Protein AF-A0A842XF21-F1 (afdb_monomer_lite)

Sequence (174 aa):
MEEVVGIIGLIFSLIPLVILPLKIRTGMLKYFMLYIFLVLFYASYISYYFTGNNVLLALLYVFQMLFFLNIYRSYLAKELFLSLPAIFYVNDIALIFSFYFATFNLAELLRNKINKKNVSMMAVLSLIFFDVGIIFQMLRILSSQDYFSTMANGIFLIGTIFFIVPALRVVRKG

Radius of gyration: 15.71 Å; chains: 1; bounding box: 39×33×42 Å

Secondary structure (DSSP, 8-state):
-HHHHHHHHHHHHHHHHHHTGGGPPTTTHHHHHHHHHHHHHHHHHHHHHHH--HHHHHHHHHHHHHHHHHHHHHHH-------PPPTTSHHHHHHHHHHHHHHHHHHHHHHHHHTT----HHHHHHHHHHHHHHHHHHHHHHHH-----HHHHHHHHHHHHHHHHHHHHHTT--

Foldseek 3Di:
DLLVLLVLQLVLLCPCLVLVVVQDDPPCVLVNVLSVLSNLLSVLSNVCVVPVDVVSLLSNLQSLLVNLLSLCCVPPVDDDDDDDDDDDCSLVVSLVSSLVSLVVSLVVLVVCVVVVHPRDPLLNVLSVLSNVLSVVQVVCCVPPVDNDDSVSSNSNSSSSNSNSVVSVVVSVPD

pLDDT: mean 76.05, std 15.99, range [35.31, 93.88]

Structure (mmCIF, N/CA/C/O backbone):
data_AF-A0A842XF21-F1
#
_entry.id   AF-A0A842XF21-F1
#
loop_
_atom_site.group_PDB
_atom_site.id
_atom_site.type_symbol
_atom_site.label_atom_id
_atom_site.label_alt_id
_atom_site.label_comp_id
_atom_site.label_asym_id
_atom_site.label_entity_id
_atom_site.label_seq_id
_atom_site.pdbx_PDB_ins_code
_atom_site.Cartn_x
_atom_site.Cartn_y
_atom_site.Cartn_z
_atom_site.occupancy
_atom_site.B_iso_or_equiv
_atom_site.auth_seq_id
_atom_site.auth_comp_id
_atom_site.auth_asym_id
_atom_site.auth_atom_id
_atom_site.pdbx_PDB_model_num
ATOM 1 N N . MET A 1 1 ? 18.121 -8.875 -1.489 1.00 68.94 1 MET A N 1
ATOM 2 C CA . MET A 1 1 ? 17.374 -8.037 -0.515 1.00 68.94 1 MET A CA 1
ATOM 3 C C . MET A 1 1 ? 15.995 -7.640 -1.035 1.00 68.94 1 MET A C 1
ATOM 5 O O . MET A 1 1 ? 15.068 -7.609 -0.242 1.00 68.94 1 MET A O 1
ATOM 9 N N . GLU A 1 2 ? 15.833 -7.377 -2.332 1.00 72.19 2 GLU A N 1
ATOM 10 C CA . GLU A 1 2 ? 14.569 -6.886 -2.916 1.00 72.19 2 GLU A CA 1
ATOM 11 C C . GLU A 1 2 ? 13.474 -7.968 -2.926 1.00 72.19 2 GLU A C 1
ATOM 13 O O . GLU A 1 2 ? 12.390 -7.761 -2.388 1.00 72.19 2 GLU A O 1
ATOM 18 N N . GLU A 1 3 ? 13.811 -9.186 -3.363 1.00 79.25 3 GLU A N 1
ATOM 19 C CA . GLU A 1 3 ? 12.937 -10.368 -3.254 1.00 79.25 3 GLU A CA 1
ATOM 20 C C . GLU A 1 3 ? 12.431 -10.605 -1.826 1.00 79.25 3 GLU A C 1
ATOM 22 O O . GLU A 1 3 ? 11.272 -10.948 -1.613 1.00 79.25 3 GLU A O 1
ATOM 27 N N . VAL A 1 4 ? 13.297 -10.382 -0.833 1.00 84.81 4 VAL A N 1
ATOM 28 C CA . VAL A 1 4 ? 12.991 -10.610 0.583 1.00 84.81 4 VAL A CA 1
ATOM 29 C C . VAL A 1 4 ? 11.890 -9.659 1.055 1.00 84.81 4 VAL A C 1
ATOM 31 O O . VAL A 1 4 ? 10.983 -10.093 1.760 1.00 84.81 4 VAL A O 1
ATOM 34 N N . VAL A 1 5 ? 11.908 -8.392 0.624 1.00 85.62 5 VAL A N 1
ATOM 35 C CA . VAL A 1 5 ? 10.838 -7.420 0.924 1.00 85.62 5 VAL A CA 1
ATOM 36 C C . VAL A 1 5 ? 9.506 -7.899 0.345 1.00 85.62 5 VAL A C 1
ATOM 38 O O . VAL A 1 5 ? 8.492 -7.896 1.047 1.00 85.62 5 VAL A O 1
ATOM 41 N N . GLY A 1 6 ? 9.522 -8.365 -0.907 1.00 85.00 6 GLY A N 1
ATOM 42 C CA . GLY A 1 6 ? 8.345 -8.905 -1.584 1.00 85.00 6 GLY A CA 1
ATOM 43 C C . GLY A 1 6 ? 7.771 -10.138 -0.888 1.00 85.00 6 GLY A C 1
ATOM 44 O O . GLY A 1 6 ? 6.582 -10.176 -0.576 1.00 85.00 6 GLY A O 1
ATOM 45 N N . ILE A 1 7 ? 8.621 -11.125 -0.598 1.00 89.12 7 ILE A N 1
ATOM 46 C CA . ILE A 1 7 ? 8.235 -12.394 0.037 1.00 89.12 7 ILE A CA 1
ATOM 47 C C . ILE A 1 7 ? 7.692 -12.155 1.445 1.00 89.12 7 ILE A C 1
ATOM 49 O O . ILE A 1 7 ? 6.633 -12.677 1.792 1.00 89.12 7 ILE A O 1
ATOM 53 N N . ILE A 1 8 ? 8.377 -11.340 2.252 1.00 89.38 8 ILE A N 1
ATOM 54 C CA . ILE A 1 8 ? 7.922 -11.008 3.606 1.00 89.38 8 ILE A CA 1
ATOM 55 C C . ILE A 1 8 ? 6.558 -10.311 3.541 1.00 89.38 8 ILE A C 1
ATOM 57 O O . ILE A 1 8 ? 5.639 -10.692 4.269 1.00 89.38 8 ILE A O 1
ATOM 61 N N . GLY A 1 9 ? 6.390 -9.341 2.640 1.00 86.81 9 GLY A N 1
ATOM 62 C CA . GLY A 1 9 ? 5.110 -8.666 2.433 1.00 86.81 9 GLY A CA 1
ATOM 63 C C . GLY A 1 9 ? 3.987 -9.601 1.990 1.00 86.81 9 GLY A C 1
ATOM 64 O O . GLY A 1 9 ? 2.871 -9.521 2.514 1.00 86.81 9 GLY A O 1
ATOM 65 N N . LEU A 1 10 ? 4.282 -10.550 1.100 1.00 91.00 10 LEU A N 1
ATOM 66 C CA . LEU A 1 10 ? 3.329 -11.570 0.673 1.00 91.00 10 LEU A CA 1
ATOM 67 C C . LEU A 1 10 ? 2.894 -12.454 1.850 1.00 91.00 10 LEU A C 1
ATOM 69 O O . LEU A 1 10 ? 1.700 -12.623 2.083 1.00 91.00 10 LEU A O 1
ATOM 73 N N . ILE A 1 11 ? 3.845 -12.957 2.642 1.00 89.56 11 ILE A N 1
ATOM 74 C CA . ILE A 1 11 ? 3.544 -13.779 3.823 1.00 89.56 11 ILE A CA 1
ATOM 75 C C . ILE A 1 11 ? 2.660 -13.001 4.800 1.00 89.56 11 ILE A C 1
ATOM 77 O O . ILE A 1 11 ? 1.619 -13.501 5.226 1.00 89.56 11 ILE A O 1
ATOM 81 N N . PHE A 1 12 ? 3.031 -11.762 5.128 1.00 86.25 12 PHE A N 1
ATOM 82 C CA . PHE A 1 12 ? 2.257 -10.937 6.054 1.00 86.25 12 PHE A CA 1
ATOM 83 C C . PHE A 1 12 ? 0.848 -10.638 5.530 1.00 86.25 12 PHE A C 1
ATOM 85 O O . PHE A 1 12 ? -0.117 -10.736 6.288 1.00 86.25 12 PHE A O 1
ATOM 92 N N . SER A 1 13 ? 0.701 -10.323 4.243 1.00 86.38 13 SER A N 1
ATOM 93 C CA . SER A 1 13 ? -0.605 -10.025 3.639 1.00 86.38 13 SER A CA 1
ATOM 94 C C . SER A 1 13 ? -1.549 -11.234 3.564 1.00 86.38 13 SER A C 1
ATOM 96 O O . SER A 1 13 ? -2.767 -11.049 3.600 1.00 86.38 13 SER A O 1
ATOM 98 N N . LEU A 1 14 ? -1.021 -12.463 3.562 1.00 87.56 14 LEU A N 1
ATOM 99 C CA . LEU A 1 14 ? -1.816 -13.694 3.644 1.00 87.56 14 LEU A CA 1
ATOM 100 C C . LEU A 1 14 ? -2.380 -13.961 5.050 1.00 87.56 14 LEU A C 1
ATOM 102 O O . LEU A 1 14 ? -3.449 -14.561 5.172 1.00 87.56 14 LEU A O 1
ATOM 106 N N . ILE A 1 15 ? -1.714 -13.503 6.118 1.00 83.38 15 ILE A N 1
ATOM 107 C CA . ILE A 1 15 ? -2.116 -13.787 7.511 1.00 83.38 15 ILE A CA 1
ATOM 108 C C . ILE A 1 15 ? -3.586 -13.396 7.783 1.00 83.38 15 ILE A C 1
ATOM 110 O O . ILE A 1 15 ? -4.344 -14.236 8.280 1.00 83.38 15 ILE A O 1
ATOM 114 N N . PRO A 1 16 ? -4.053 -12.178 7.442 1.00 74.75 16 PRO A N 1
ATOM 115 C CA . PRO A 1 16 ? -5.458 -11.815 7.609 1.00 74.75 16 PRO A CA 1
ATOM 116 C C . PRO A 1 16 ? -6.420 -12.664 6.775 1.00 74.75 16 PRO A C 1
ATOM 118 O O . PRO A 1 16 ? -7.511 -12.958 7.257 1.00 74.75 16 PRO A O 1
ATOM 121 N N . LEU A 1 17 ? -6.039 -13.087 5.563 1.00 78.44 17 LEU A N 1
ATOM 122 C CA . LEU A 1 17 ? -6.888 -13.927 4.706 1.00 78.44 17 LEU A CA 1
ATOM 123 C C . LEU A 1 17 ? -7.085 -15.333 5.267 1.00 78.44 17 LEU A C 1
ATOM 125 O O . LEU A 1 17 ? -8.131 -15.920 5.027 1.00 78.44 17 LEU A O 1
ATOM 129 N N . VAL A 1 18 ? -6.124 -15.861 6.026 1.00 77.62 18 VAL A N 1
ATOM 130 C CA . VAL A 1 18 ? -6.273 -17.150 6.721 1.00 77.62 18 VAL A CA 1
ATOM 131 C C . VAL A 1 18 ? -7.109 -16.987 7.993 1.00 77.62 18 VAL A C 1
ATOM 133 O O . VAL A 1 18 ? -7.941 -17.832 8.312 1.00 77.62 18 VAL A O 1
ATOM 136 N N . ILE A 1 19 ? -6.921 -15.883 8.721 1.00 72.44 19 ILE A N 1
ATOM 137 C CA . ILE A 1 19 ? -7.539 -15.676 10.040 1.00 72.44 19 ILE A CA 1
ATOM 138 C C . ILE A 1 19 ? -8.989 -15.172 9.944 1.00 72.44 19 ILE A C 1
ATOM 140 O O . ILE A 1 19 ? -9.810 -15.527 10.792 1.00 72.44 19 ILE A O 1
ATOM 144 N N . LEU A 1 20 ? -9.326 -14.354 8.941 1.00 66.88 20 LEU A N 1
ATOM 145 C CA . LEU A 1 20 ? -10.667 -13.778 8.779 1.00 66.88 20 LEU A CA 1
ATOM 146 C C . LEU A 1 20 ? -11.761 -14.834 8.527 1.00 66.88 20 LEU A C 1
ATOM 148 O O . LEU A 1 20 ? -12.757 -14.776 9.250 1.00 66.88 20 LEU A O 1
ATOM 152 N N . PRO A 1 21 ? -11.609 -15.800 7.590 1.00 61.53 21 PRO A N 1
ATOM 153 C CA . PRO A 1 21 ? -12.596 -16.848 7.302 1.00 61.53 21 PRO A CA 1
ATOM 154 C C . PRO A 1 21 ? -12.973 -17.703 8.507 1.00 61.53 21 PRO A C 1
ATOM 156 O O . PRO A 1 21 ? -14.135 -18.062 8.667 1.00 61.53 21 PRO A O 1
ATOM 159 N N . LEU A 1 22 ? -12.013 -17.966 9.397 1.00 57.38 22 LEU A N 1
ATOM 160 C CA . LEU A 1 22 ? -12.200 -18.800 10.588 1.00 57.38 22 LEU A CA 1
ATOM 161 C C . LEU A 1 22 ? -13.138 -18.174 11.639 1.00 57.38 22 LEU A C 1
ATOM 163 O O . LEU A 1 22 ? -13.462 -18.820 12.632 1.00 57.38 22 LEU A O 1
ATOM 167 N N . LYS A 1 23 ? -13.558 -16.914 11.455 1.00 56.88 23 LYS A N 1
ATOM 168 C CA . LYS A 1 23 ? -14.323 -16.133 12.443 1.00 56.88 23 LYS A CA 1
ATOM 169 C C . LYS A 1 23 ? -15.507 -15.352 11.849 1.00 56.88 23 LYS A C 1
ATOM 171 O O . LYS A 1 23 ? -16.007 -14.424 12.486 1.00 56.88 23 LYS A O 1
ATOM 176 N N . ILE A 1 24 ? -15.954 -15.664 10.628 1.00 52.47 24 ILE A N 1
ATOM 177 C CA . ILE A 1 24 ? -16.921 -14.813 9.908 1.00 52.47 24 ILE A CA 1
ATOM 178 C C . ILE A 1 24 ? -18.344 -14.903 10.483 1.00 52.47 24 ILE A C 1
ATOM 180 O O . ILE A 1 24 ? -19.007 -15.932 10.392 1.00 52.47 24 ILE A O 1
ATOM 184 N N . ARG A 1 25 ? -18.849 -13.749 10.946 1.00 50.31 25 ARG A N 1
ATOM 185 C CA . ARG A 1 25 ? -20.262 -13.340 10.828 1.00 50.31 25 ARG A CA 1
ATOM 186 C C . ARG A 1 25 ? -20.445 -12.501 9.553 1.00 50.31 25 ARG A C 1
ATOM 188 O O . ARG A 1 25 ? -19.527 -11.798 9.123 1.00 50.31 25 ARG A O 1
ATOM 195 N N . THR A 1 26 ? -21.629 -12.564 8.953 1.00 42.62 26 THR A N 1
ATOM 196 C CA . THR A 1 26 ? -22.062 -11.770 7.789 1.00 42.62 26 THR A CA 1
ATOM 197 C C . THR A 1 26 ? -21.737 -10.275 7.966 1.00 42.62 26 THR A C 1
ATOM 199 O O . THR A 1 26 ? -22.160 -9.656 8.936 1.00 42.62 26 THR A O 1
ATOM 202 N N . GLY A 1 27 ? -20.956 -9.692 7.040 1.00 50.88 27 GLY A N 1
ATOM 203 C CA . GLY A 1 27 ? -20.559 -8.268 7.054 1.00 50.88 27 GLY A CA 1
ATOM 204 C C . GLY A 1 27 ? -19.070 -7.979 6.793 1.00 50.88 27 GLY A C 1
ATOM 205 O O . GLY A 1 27 ? -18.723 -6.857 6.431 1.00 50.88 27 GLY A O 1
ATOM 206 N N . MET A 1 28 ? -18.184 -8.981 6.896 1.00 58.75 28 MET A N 1
ATOM 207 C CA . MET A 1 28 ? -16.721 -8.796 6.776 1.00 58.75 28 MET A CA 1
ATOM 208 C C . MET A 1 28 ? -16.134 -8.899 5.351 1.00 58.75 28 MET A C 1
ATOM 210 O O . MET A 1 28 ? -14.923 -8.779 5.174 1.00 58.75 28 MET A O 1
ATOM 214 N N . LEU A 1 29 ? -16.963 -9.073 4.315 1.00 61.22 29 LEU A N 1
ATOM 215 C CA . LEU A 1 29 ? -16.506 -9.295 2.930 1.00 61.22 29 LEU A CA 1
ATOM 216 C C . LEU A 1 29 ? -15.687 -8.112 2.370 1.00 61.22 29 LEU A C 1
ATOM 218 O O . LEU A 1 29 ? -14.746 -8.304 1.604 1.00 61.22 29 LEU A O 1
ATOM 222 N N . LYS A 1 30 ? -15.981 -6.886 2.827 1.00 61.34 30 LYS A N 1
ATOM 223 C CA . LYS A 1 30 ? -15.224 -5.673 2.465 1.00 61.34 30 LYS A CA 1
ATOM 224 C C . LYS A 1 30 ? -13.775 -5.716 2.975 1.00 61.34 30 LYS A C 1
ATOM 226 O O . LYS A 1 30 ? -12.865 -5.343 2.243 1.00 61.34 30 LYS A O 1
ATOM 231 N N . TYR A 1 31 ? -13.555 -6.250 4.181 1.00 65.44 31 TYR A N 1
ATOM 232 C CA . TYR A 1 31 ? -12.209 -6.453 4.723 1.00 65.44 31 TYR A CA 1
ATOM 233 C C . TYR A 1 31 ? -11.462 -7.556 3.977 1.00 65.44 31 TYR A C 1
ATOM 235 O O . TYR A 1 31 ? -10.262 -7.437 3.780 1.00 65.44 31 TYR A O 1
ATOM 243 N N . PHE A 1 32 ? -12.156 -8.598 3.515 1.00 71.81 32 PHE A N 1
ATOM 244 C CA . PHE A 1 32 ? -11.537 -9.673 2.739 1.00 71.81 32 PHE A CA 1
ATOM 245 C C . PHE A 1 32 ? -10.943 -9.155 1.419 1.00 71.81 32 PHE A C 1
ATOM 247 O O . PHE A 1 32 ? -9.770 -9.389 1.140 1.00 71.81 32 PHE A O 1
ATOM 254 N N . MET A 1 33 ? -11.712 -8.360 0.665 1.00 73.94 33 MET A N 1
ATOM 255 C CA . MET A 1 33 ? -11.246 -7.733 -0.582 1.00 73.94 33 MET A CA 1
ATOM 256 C C . MET A 1 33 ? -10.007 -6.855 -0.387 1.00 73.94 33 MET A C 1
ATOM 258 O O . MET A 1 33 ? -9.113 -6.847 -1.228 1.00 73.94 33 MET A O 1
ATOM 262 N N . LEU A 1 34 ? -9.921 -6.151 0.742 1.00 78.19 34 LEU A N 1
ATOM 263 C CA . LEU A 1 34 ? -8.766 -5.324 1.074 1.00 78.19 34 LEU A CA 1
ATOM 264 C C . LEU A 1 34 ? -7.471 -6.149 1.149 1.00 78.19 34 LEU A C 1
ATOM 266 O O . LEU A 1 34 ? -6.460 -5.748 0.576 1.00 78.19 34 LEU A O 1
ATOM 270 N N . TYR A 1 35 ? -7.496 -7.316 1.797 1.00 81.00 35 TYR A N 1
ATOM 271 C CA . TYR A 1 35 ? -6.307 -8.172 1.879 1.00 81.00 35 TYR A CA 1
ATOM 272 C C . TYR A 1 35 ? -6.008 -8.904 0.574 1.00 81.00 35 TYR A C 1
ATOM 274 O O . TYR A 1 35 ? -4.839 -9.146 0.292 1.00 81.00 35 TYR A O 1
ATOM 282 N N . ILE A 1 36 ? -7.019 -9.191 -0.255 1.00 85.88 36 ILE A N 1
ATOM 283 C CA . ILE A 1 36 ? -6.784 -9.702 -1.614 1.00 85.88 36 ILE A CA 1
ATOM 284 C C . ILE A 1 36 ? -5.944 -8.700 -2.411 1.00 85.88 36 ILE A C 1
ATOM 286 O O . ILE A 1 36 ? -4.935 -9.091 -2.988 1.00 85.88 36 ILE A O 1
ATOM 290 N N . PHE A 1 37 ? -6.305 -7.412 -2.416 1.00 87.19 37 PHE A N 1
ATOM 291 C CA . PHE A 1 37 ? -5.525 -6.408 -3.151 1.00 87.19 37 PHE A CA 1
ATOM 292 C C . PHE A 1 37 ? -4.103 -6.261 -2.611 1.00 87.19 37 PHE A C 1
ATOM 294 O O . PHE A 1 37 ? -3.170 -6.109 -3.395 1.00 87.19 37 PHE A O 1
ATOM 301 N N . LEU A 1 38 ? -3.916 -6.383 -1.296 1.00 88.06 38 LEU A N 1
ATOM 302 C CA . LEU A 1 38 ? -2.585 -6.359 -0.694 1.00 88.06 38 LEU A CA 1
ATOM 303 C C . LEU A 1 38 ? -1.731 -7.573 -1.105 1.00 88.06 38 LEU A C 1
ATOM 305 O O . LEU A 1 38 ? -0.549 -7.420 -1.403 1.00 88.06 38 LEU A O 1
ATOM 309 N N . VAL A 1 39 ? -2.325 -8.767 -1.174 1.00 91.69 39 VAL A N 1
ATOM 310 C CA . VAL A 1 39 ? -1.651 -9.973 -1.684 1.00 91.69 39 VAL A CA 1
ATOM 311 C C . VAL A 1 39 ? -1.303 -9.818 -3.161 1.00 91.69 39 VAL A C 1
ATOM 313 O O . VAL A 1 39 ? -0.172 -10.095 -3.554 1.00 91.69 39 VAL A O 1
ATOM 316 N N . LEU A 1 40 ? -2.245 -9.341 -3.977 1.00 92.31 40 LEU A N 1
ATOM 317 C CA . LEU A 1 40 ? -2.034 -9.128 -5.410 1.00 92.31 40 LEU A CA 1
ATOM 318 C C . LEU A 1 40 ? -0.952 -8.076 -5.684 1.00 92.31 40 LEU A C 1
ATOM 320 O O . LEU A 1 40 ? -0.174 -8.240 -6.625 1.00 92.31 40 LEU A O 1
ATOM 324 N N . PHE A 1 41 ? -0.849 -7.045 -4.842 1.00 92.19 41 PHE A N 1
ATOM 325 C CA . PHE A 1 41 ? 0.249 -6.080 -4.871 1.00 92.19 41 PHE A CA 1
ATOM 326 C C . PHE A 1 41 ? 1.609 -6.772 -4.691 1.00 92.19 41 PHE A C 1
ATOM 328 O O . PHE A 1 41 ? 2.469 -6.663 -5.566 1.00 92.19 41 PHE A O 1
ATOM 335 N N . TYR A 1 42 ? 1.794 -7.548 -3.614 1.00 91.56 42 TYR A N 1
ATOM 336 C CA . TYR A 1 42 ? 3.070 -8.231 -3.361 1.00 91.56 42 TYR A CA 1
ATOM 337 C C . TYR A 1 42 ? 3.368 -9.342 -4.376 1.00 91.56 42 TYR A C 1
ATOM 339 O O . TYR A 1 42 ? 4.521 -9.524 -4.763 1.00 91.56 42 TYR A O 1
ATOM 347 N N . ALA A 1 43 ? 2.347 -10.045 -4.871 1.00 92.69 43 ALA A N 1
ATOM 348 C CA . ALA A 1 43 ? 2.505 -11.023 -5.944 1.00 92.69 43 ALA A CA 1
ATOM 349 C C . ALA A 1 43 ? 2.967 -10.361 -7.255 1.00 92.69 43 ALA A C 1
ATOM 351 O O . ALA A 1 43 ? 3.860 -10.884 -7.926 1.00 92.69 43 ALA A O 1
ATOM 352 N N . SER A 1 44 ? 2.414 -9.191 -7.594 1.00 92.00 44 SER A N 1
ATOM 353 C CA . SER A 1 44 ? 2.823 -8.415 -8.774 1.00 92.00 44 SER A CA 1
ATOM 354 C C . SER A 1 44 ? 4.231 -7.844 -8.615 1.00 92.00 44 SER A C 1
ATOM 356 O O . SER A 1 44 ? 5.001 -7.889 -9.568 1.00 92.00 44 SER A O 1
ATOM 358 N N . TYR A 1 45 ? 4.604 -7.399 -7.408 1.00 90.25 45 TYR A N 1
ATOM 359 C CA . TYR A 1 45 ? 5.969 -6.980 -7.069 1.00 90.25 45 TYR A CA 1
ATOM 360 C C . TYR A 1 45 ? 6.989 -8.093 -7.312 1.00 90.25 45 TYR A C 1
ATOM 362 O O . TYR A 1 45 ? 7.952 -7.891 -8.049 1.00 90.25 45 TYR A O 1
ATOM 370 N N . ILE A 1 46 ? 6.758 -9.280 -6.741 1.00 92.38 46 ILE A N 1
ATOM 371 C CA . ILE A 1 46 ? 7.667 -10.425 -6.895 1.00 92.38 46 ILE A CA 1
ATOM 372 C C . ILE A 1 46 ? 7.747 -10.834 -8.370 1.00 92.38 46 ILE A C 1
ATOM 374 O O . ILE A 1 46 ? 8.832 -11.043 -8.906 1.00 92.38 46 ILE A O 1
ATOM 378 N N . SER A 1 47 ? 6.601 -10.915 -9.045 1.00 91.31 47 SER A N 1
ATOM 379 C CA . SER A 1 47 ? 6.555 -11.345 -10.442 1.00 91.31 47 SER A CA 1
ATOM 380 C C . SER A 1 47 ? 7.240 -10.335 -11.370 1.00 91.31 47 SER A C 1
ATOM 382 O O . SER A 1 47 ? 7.973 -10.740 -12.270 1.00 91.31 47 SER A O 1
ATOM 384 N N . TYR A 1 48 ? 7.053 -9.027 -11.150 1.00 90.25 48 TYR A N 1
ATOM 385 C CA . TYR A 1 48 ? 7.764 -7.983 -11.892 1.00 90.25 48 TYR A CA 1
ATOM 386 C C . TYR A 1 48 ? 9.270 -8.071 -11.660 1.00 90.25 48 TYR A C 1
ATOM 388 O O . TYR A 1 48 ? 10.022 -8.048 -12.628 1.00 90.25 48 TYR A O 1
ATOM 396 N N . TYR A 1 49 ? 9.700 -8.247 -10.409 1.00 88.38 49 TYR A N 1
ATOM 397 C CA . TYR A 1 49 ? 11.114 -8.359 -10.066 1.00 88.38 49 TYR A CA 1
ATOM 398 C C . TYR A 1 49 ? 11.830 -9.457 -10.872 1.00 88.38 49 TYR A C 1
ATOM 400 O O . TYR A 1 49 ? 12.907 -9.222 -11.411 1.00 88.38 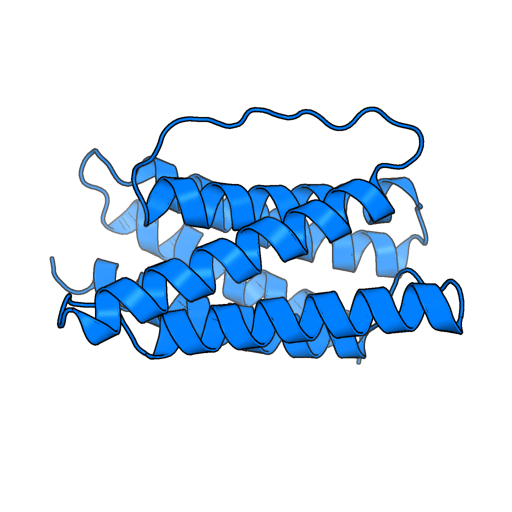49 TYR A O 1
ATOM 408 N N . PHE A 1 50 ? 11.209 -10.631 -11.019 1.00 87.88 50 PHE A N 1
ATOM 409 C CA . PHE A 1 50 ? 11.812 -11.746 -11.758 1.00 87.88 50 PHE A CA 1
ATOM 410 C C . PHE A 1 50 ? 11.700 -11.642 -13.281 1.00 87.88 50 PHE A C 1
ATOM 412 O O . PHE A 1 50 ? 12.502 -12.243 -13.991 1.00 87.88 50 PHE A O 1
ATOM 419 N N . THR A 1 51 ? 10.694 -10.938 -13.800 1.00 91.12 51 THR A N 1
ATOM 420 C CA . THR A 1 51 ? 10.378 -10.966 -15.240 1.00 91.12 51 THR A CA 1
ATOM 421 C C . THR A 1 51 ? 10.679 -9.662 -15.969 1.00 91.12 51 THR A C 1
ATOM 423 O O . THR A 1 51 ? 10.752 -9.667 -17.195 1.00 91.12 51 THR A O 1
ATOM 426 N N . GLY A 1 52 ? 10.791 -8.540 -15.255 1.00 85.38 52 GLY A N 1
ATOM 427 C CA . GLY A 1 52 ? 10.887 -7.199 -15.837 1.00 85.38 52 GLY A CA 1
ATOM 428 C C . GLY A 1 52 ? 9.661 -6.787 -16.663 1.00 85.38 52 GLY A C 1
ATOM 429 O O . GLY A 1 52 ? 9.734 -5.848 -17.453 1.00 85.38 52 GLY A O 1
ATOM 430 N N . ASN A 1 53 ? 8.529 -7.492 -16.544 1.00 88.38 53 ASN A N 1
ATOM 431 C CA . ASN A 1 53 ? 7.371 -7.256 -17.401 1.00 88.38 53 ASN A CA 1
ATOM 432 C C . ASN A 1 53 ? 6.588 -6.008 -16.961 1.00 88.38 53 ASN A C 1
ATOM 434 O O . ASN A 1 53 ? 5.905 -6.018 -15.938 1.00 88.38 53 ASN A O 1
ATOM 438 N N . ASN A 1 54 ? 6.600 -4.963 -17.790 1.00 82.50 54 ASN A N 1
ATOM 439 C CA . ASN A 1 54 ? 5.918 -3.689 -17.527 1.00 82.50 54 ASN A CA 1
ATOM 440 C C . ASN A 1 54 ? 4.405 -3.809 -17.259 1.00 82.50 54 ASN A C 1
ATOM 442 O O . ASN A 1 54 ? 3.839 -2.961 -16.571 1.00 82.50 54 ASN A O 1
ATOM 446 N N . VAL A 1 55 ? 3.742 -4.869 -17.736 1.00 86.38 55 VAL A N 1
ATOM 447 C CA . VAL A 1 55 ? 2.334 -5.142 -17.398 1.00 86.38 55 VAL A CA 1
ATOM 448 C C . VAL A 1 55 ? 2.182 -5.454 -15.907 1.00 86.38 55 VAL A C 1
ATOM 450 O O . VAL A 1 55 ? 1.238 -4.989 -15.273 1.00 86.38 55 VAL A O 1
ATOM 453 N N . LEU A 1 56 ? 3.123 -6.195 -15.317 1.00 87.31 56 LEU A N 1
ATOM 454 C CA . LEU A 1 56 ? 3.115 -6.512 -13.886 1.00 87.31 56 LEU A CA 1
ATOM 455 C C . LEU A 1 56 ? 3.420 -5.282 -13.030 1.00 87.31 56 LEU A C 1
ATOM 457 O O . LEU A 1 56 ? 2.850 -5.137 -11.952 1.00 87.31 56 LEU A O 1
ATOM 461 N N . LEU A 1 57 ? 4.257 -4.371 -13.533 1.00 85.12 57 LEU A N 1
ATOM 462 C CA . LEU A 1 57 ? 4.488 -3.076 -12.896 1.00 85.12 57 LEU A CA 1
ATOM 463 C C . LEU A 1 57 ? 3.210 -2.227 -12.870 1.00 85.12 57 LEU A C 1
ATOM 465 O O . LEU A 1 57 ? 2.891 -1.616 -11.853 1.00 85.12 57 LEU A O 1
ATOM 469 N N . ALA A 1 58 ? 2.435 -2.239 -13.955 1.00 82.94 58 ALA A N 1
ATOM 470 C CA . ALA A 1 58 ? 1.139 -1.571 -13.982 1.00 82.94 58 ALA A CA 1
ATOM 471 C C . ALA A 1 58 ? 0.131 -2.205 -13.025 1.00 82.94 58 ALA A C 1
ATOM 473 O O . ALA A 1 58 ? -0.543 -1.499 -12.272 1.00 82.94 58 ALA A O 1
ATOM 474 N N . LEU A 1 59 ? 0.068 -3.535 -12.992 1.00 87.06 59 LEU A N 1
ATOM 475 C CA . LEU A 1 59 ? -0.780 -4.257 -12.047 1.00 87.06 59 LEU A CA 1
ATOM 476 C C . LEU A 1 59 ? -0.404 -3.962 -10.590 1.00 87.06 59 LEU A C 1
ATOM 478 O O . LEU A 1 59 ? -1.302 -3.756 -9.777 1.00 87.06 59 LEU A O 1
ATOM 482 N N . LEU A 1 60 ? 0.890 -3.855 -10.269 1.00 88.94 60 LEU A N 1
ATOM 483 C CA . LEU A 1 60 ? 1.366 -3.452 -8.943 1.00 88.94 60 LEU A CA 1
ATOM 484 C C . LEU A 1 60 ? 0.724 -2.131 -8.505 1.00 88.94 60 LEU A C 1
ATOM 486 O O . LEU A 1 60 ? 0.100 -2.079 -7.443 1.00 88.94 60 LEU A O 1
ATOM 490 N N . TYR A 1 61 ? 0.803 -1.088 -9.333 1.00 86.00 61 TYR A N 1
ATOM 491 C CA . TYR A 1 61 ? 0.249 0.222 -8.984 1.00 86.00 61 TYR A CA 1
ATOM 492 C C . TYR A 1 61 ? -1.280 0.237 -8.951 1.00 86.00 61 TYR A C 1
ATOM 494 O O . TYR A 1 61 ? -1.875 0.863 -8.070 1.00 86.00 61 TYR A O 1
ATOM 502 N N . VAL A 1 62 ? -1.937 -0.508 -9.843 1.00 86.25 62 VAL A N 1
ATOM 503 C CA . VAL A 1 62 ? -3.398 -0.674 -9.814 1.00 86.25 62 VAL A CA 1
ATOM 504 C C . VAL A 1 62 ? -3.844 -1.347 -8.515 1.00 86.25 62 VAL A C 1
ATOM 506 O O . VAL A 1 62 ? -4.784 -0.877 -7.873 1.00 86.25 62 VAL A O 1
ATOM 509 N N . PHE A 1 63 ? -3.171 -2.413 -8.080 1.00 89.38 63 PHE A N 1
ATOM 510 C CA . PHE A 1 63 ? -3.515 -3.096 -6.832 1.00 89.38 63 PHE A CA 1
ATOM 511 C C . PHE A 1 63 ? -3.213 -2.247 -5.598 1.00 89.38 63 PHE A C 1
ATOM 513 O O . PHE A 1 63 ? -4.015 -2.246 -4.663 1.00 89.38 63 PHE A O 1
ATOM 520 N N . GLN A 1 64 ? -2.134 -1.461 -5.616 1.00 87.50 64 GLN A N 1
ATOM 521 C CA . GLN A 1 64 ? -1.845 -0.469 -4.580 1.00 87.50 64 GLN A CA 1
ATOM 522 C C . GLN A 1 64 ? -2.972 0.571 -4.464 1.00 87.50 64 GLN A C 1
ATOM 524 O O . GLN A 1 64 ? -3.484 0.819 -3.370 1.00 87.50 64 GLN A O 1
ATOM 529 N N . MET A 1 65 ? -3.430 1.122 -5.588 1.00 86.75 65 MET A N 1
ATOM 530 C CA . MET A 1 65 ? -4.548 2.068 -5.619 1.00 86.75 65 MET A CA 1
ATOM 531 C C . MET A 1 65 ? -5.843 1.428 -5.099 1.00 86.75 65 MET A C 1
ATOM 533 O O . MET A 1 65 ? -6.527 2.001 -4.248 1.00 86.75 65 MET A O 1
ATOM 537 N N . LEU A 1 66 ? -6.174 0.220 -5.571 1.00 81.44 66 LEU A N 1
ATOM 538 C CA . LEU A 1 66 ? -7.364 -0.518 -5.138 1.00 81.44 66 LEU A CA 1
ATOM 539 C C . LEU A 1 66 ? -7.319 -0.859 -3.646 1.00 81.44 66 LEU A C 1
ATOM 541 O O . LEU A 1 66 ? -8.359 -0.826 -2.982 1.00 81.44 66 LEU A O 1
ATOM 545 N N . PHE A 1 67 ? -6.138 -1.134 -3.095 1.00 83.12 67 PHE A N 1
ATOM 546 C CA . PHE A 1 67 ? -5.945 -1.320 -1.662 1.00 83.12 67 PHE A CA 1
ATOM 547 C C . PHE A 1 67 ? -6.344 -0.060 -0.874 1.00 83.12 67 PHE A C 1
ATOM 549 O O . PHE A 1 67 ? -7.199 -0.146 0.013 1.00 83.12 67 PHE A O 1
ATOM 556 N N . PHE A 1 68 ? -5.837 1.124 -1.241 1.00 80.56 68 PHE A N 1
ATOM 557 C CA . PHE A 1 68 ? -6.192 2.379 -0.558 1.00 80.56 68 PHE A CA 1
ATOM 558 C C . PHE A 1 68 ? -7.656 2.784 -0.739 1.00 80.56 68 PHE A C 1
ATOM 560 O O . PHE A 1 68 ? -8.302 3.228 0.219 1.00 80.56 68 PHE A O 1
ATOM 567 N N . LEU A 1 69 ? -8.213 2.561 -1.930 1.00 77.62 69 LEU A N 1
ATOM 568 C CA . LEU A 1 69 ? -9.637 2.759 -2.189 1.00 77.62 69 LEU A CA 1
ATOM 569 C C . LEU A 1 69 ? -10.500 1.852 -1.295 1.00 77.62 69 LEU A C 1
ATOM 571 O O . LEU A 1 69 ? -11.551 2.261 -0.800 1.00 77.62 69 LEU A O 1
ATOM 575 N N . ASN A 1 70 ? -10.072 0.614 -1.039 1.00 72.19 70 ASN A N 1
ATOM 576 C CA . ASN A 1 70 ? -10.821 -0.295 -0.171 1.00 72.19 70 ASN A CA 1
ATOM 577 C C . ASN A 1 70 ? -10.586 -0.044 1.323 1.00 72.19 70 ASN A C 1
ATOM 579 O O . ASN A 1 70 ? -11.495 -0.336 2.107 1.00 72.19 70 ASN A O 1
ATOM 583 N N . ILE A 1 71 ? -9.460 0.560 1.732 1.00 70.62 71 ILE A N 1
ATOM 584 C CA . ILE A 1 71 ? -9.313 1.128 3.087 1.00 70.62 71 ILE A CA 1
ATOM 585 C C . ILE A 1 71 ? -10.406 2.177 3.309 1.00 70.62 71 ILE A C 1
ATOM 587 O O . ILE A 1 71 ? -11.144 2.089 4.293 1.00 70.62 71 ILE A O 1
ATOM 591 N N . TYR A 1 72 ? -10.585 3.095 2.357 1.00 64.88 72 TYR A N 1
ATOM 592 C CA . TYR A 1 72 ? -11.641 4.104 2.420 1.00 64.88 72 TYR A CA 1
ATOM 593 C C . TYR A 1 72 ? -13.030 3.462 2.584 1.00 64.88 72 TYR A C 1
ATOM 595 O O . TYR A 1 72 ? -13.764 3.768 3.526 1.00 64.88 72 TYR A O 1
ATOM 603 N N . ARG A 1 73 ? -13.371 2.476 1.744 1.00 61.25 73 ARG A N 1
ATOM 604 C CA . ARG A 1 73 ? -14.677 1.788 1.811 1.00 61.25 73 ARG A CA 1
ATOM 605 C C . ARG A 1 73 ? -14.900 1.008 3.108 1.00 61.25 73 ARG A C 1
ATOM 607 O O . ARG A 1 73 ? -16.034 0.937 3.584 1.00 61.25 73 ARG A O 1
ATOM 614 N N . SER A 1 74 ? -13.852 0.389 3.648 1.00 56.94 74 SER A N 1
ATOM 615 C CA . SER A 1 74 ? -13.955 -0.531 4.791 1.00 56.94 74 SER A CA 1
ATOM 616 C C . SER A 1 74 ? -13.907 0.179 6.143 1.00 56.94 74 SER A C 1
ATOM 618 O O . SER A 1 74 ? -14.457 -0.337 7.114 1.00 56.94 74 SER A O 1
ATOM 620 N N . TYR A 1 75 ? -13.274 1.353 6.218 1.00 57.16 75 TYR A N 1
ATOM 621 C CA . TYR A 1 75 ? -13.120 2.102 7.469 1.00 57.16 75 TYR A CA 1
ATOM 622 C C . TYR A 1 75 ? -13.941 3.397 7.529 1.00 57.16 75 TYR A C 1
ATOM 624 O O . TYR A 1 75 ? -14.220 3.855 8.636 1.00 57.16 75 TYR A O 1
ATOM 632 N N . LEU A 1 76 ? -14.349 3.980 6.391 1.00 52.22 76 LEU A N 1
ATOM 633 C CA . LEU A 1 76 ? -14.925 5.335 6.348 1.00 52.22 76 LEU A CA 1
ATOM 634 C C . LEU A 1 76 ? -16.336 5.437 5.747 1.00 52.22 76 LEU A C 1
ATOM 636 O O . LEU A 1 76 ? -16.891 6.531 5.743 1.00 52.22 76 LEU A O 1
ATOM 640 N N . ALA A 1 77 ? -16.945 4.317 5.331 1.00 50.69 77 ALA A N 1
ATOM 641 C CA . ALA A 1 77 ? -18.372 4.196 4.986 1.00 50.69 77 ALA A CA 1
ATOM 642 C C . ALA A 1 77 ? -18.950 5.383 4.183 1.00 50.69 77 ALA A C 1
ATOM 644 O O . ALA A 1 77 ? -20.002 5.922 4.525 1.00 50.69 77 ALA A O 1
ATOM 645 N N . LYS A 1 78 ? -18.264 5.792 3.112 1.00 41.47 78 LYS A N 1
ATOM 646 C CA . LYS A 1 78 ? -18.763 6.790 2.162 1.00 41.47 78 LYS A CA 1
ATOM 647 C C . LYS A 1 78 ? -18.740 6.246 0.737 1.00 41.47 78 LYS A C 1
ATOM 649 O O . LYS A 1 78 ? -18.018 5.295 0.435 1.00 41.47 78 LYS A O 1
ATOM 654 N N . GLU A 1 79 ? -19.651 6.788 -0.065 1.00 36.47 79 GLU A N 1
ATOM 655 C CA . GLU A 1 79 ? -20.079 6.278 -1.366 1.00 36.47 79 GLU A CA 1
ATOM 656 C C . GLU A 1 79 ? -18.950 6.157 -2.399 1.00 36.47 79 GLU A C 1
ATOM 658 O O . GLU A 1 79 ? -17.886 6.762 -2.292 1.00 36.47 79 GLU A O 1
ATOM 663 N N . LEU A 1 80 ? -19.202 5.284 -3.376 1.00 40.59 80 LEU A N 1
ATOM 664 C CA . LEU A 1 80 ? -18.283 4.854 -4.425 1.00 40.59 80 LEU A CA 1
ATOM 665 C C . LEU A 1 80 ? -17.737 6.020 -5.260 1.00 40.59 80 LEU A C 1
ATOM 667 O O . LEU A 1 80 ? -18.500 6.732 -5.899 1.00 40.59 80 LEU A O 1
ATOM 671 N N . PHE A 1 81 ? -16.413 6.072 -5.406 1.00 36.22 81 PHE A N 1
ATOM 672 C CA . PHE A 1 81 ? -15.783 6.570 -6.627 1.00 36.22 81 PHE A CA 1
ATOM 673 C C . PHE A 1 81 ? -15.212 5.369 -7.385 1.00 36.22 81 PHE A C 1
ATOM 675 O O . PHE A 1 81 ? -14.194 4.792 -7.006 1.00 36.22 81 PHE A O 1
ATOM 682 N N . LEU A 1 82 ? -15.933 4.938 -8.421 1.00 35.75 82 LEU A N 1
ATOM 683 C CA . LEU A 1 82 ? -15.436 4.025 -9.448 1.00 35.75 82 LEU A CA 1
ATOM 684 C C . LEU A 1 82 ? -14.739 4.887 -10.504 1.00 35.75 82 LEU A C 1
ATOM 686 O O . LEU A 1 82 ? -15.401 5.453 -11.368 1.00 35.75 82 LEU A O 1
ATOM 690 N N . SER A 1 83 ? -13.415 4.999 -10.438 1.00 35.31 83 SER A N 1
ATOM 691 C CA . SER A 1 83 ? -12.618 5.439 -11.584 1.00 35.31 83 SER A CA 1
ATOM 692 C C . SER A 1 83 ? -11.758 4.270 -12.058 1.00 35.31 83 SER A C 1
ATOM 694 O O . SER A 1 83 ? -10.863 3.795 -11.365 1.00 35.31 83 SER A O 1
ATOM 696 N N . LEU A 1 84 ? -12.087 3.762 -13.245 1.00 36.25 84 LEU A N 1
ATOM 697 C CA . LEU A 1 84 ? -11.234 2.875 -14.034 1.00 36.25 84 LEU A CA 1
ATOM 698 C C . LEU A 1 84 ? -10.205 3.753 -14.762 1.00 36.25 84 LEU A C 1
ATOM 700 O O . LEU A 1 84 ? -10.624 4.576 -15.579 1.00 36.25 84 LEU A O 1
ATOM 704 N N . PRO A 1 85 ? -8.888 3.621 -14.522 1.00 38.31 85 PRO A N 1
ATOM 705 C CA . PRO A 1 85 ? -7.906 4.314 -15.341 1.00 38.31 85 PRO A CA 1
ATOM 706 C C . PRO A 1 85 ? -7.663 3.542 -16.646 1.00 38.31 85 PRO A C 1
ATOM 708 O O . PRO A 1 85 ? -7.386 2.343 -16.632 1.00 38.31 85 PRO A O 1
ATOM 711 N N . ALA A 1 86 ? -7.772 4.250 -17.772 1.00 36.84 86 ALA A N 1
ATOM 712 C CA . ALA A 1 86 ? -7.450 3.772 -19.115 1.00 36.84 86 ALA A CA 1
ATOM 713 C C . ALA A 1 86 ? -5.926 3.747 -19.389 1.00 36.84 86 ALA A C 1
ATOM 715 O O . ALA A 1 86 ? -5.129 4.384 -18.704 1.00 36.84 86 ALA A O 1
ATOM 716 N N . ILE A 1 87 ? -5.539 2.998 -20.427 1.00 44.34 87 ILE A N 1
ATOM 717 C CA . ILE A 1 87 ? -4.332 2.149 -20.496 1.00 44.34 87 ILE A CA 1
ATOM 718 C C . ILE A 1 87 ? -3.003 2.833 -20.910 1.00 44.34 87 ILE A C 1
ATOM 720 O O . ILE A 1 87 ? -1.982 2.161 -20.968 1.00 44.34 87 ILE A O 1
ATOM 724 N N . PHE A 1 88 ? -2.918 4.154 -21.098 1.00 37.69 88 PHE A N 1
ATOM 725 C CA . PHE A 1 88 ? -1.657 4.772 -21.579 1.00 37.69 88 PHE A CA 1
ATOM 726 C C . PHE A 1 88 ? -0.810 5.513 -20.521 1.00 37.69 88 PHE A C 1
ATOM 728 O O . PHE A 1 88 ? 0.353 5.793 -20.784 1.00 37.69 88 PHE A O 1
ATOM 735 N N . TYR A 1 89 ? -1.333 5.734 -19.306 1.00 51.12 89 TYR A N 1
ATOM 736 C CA . TYR A 1 89 ? -0.626 6.395 -18.183 1.00 51.12 89 TYR A CA 1
ATOM 737 C C . TYR A 1 89 ? -0.912 5.726 -16.825 1.00 51.12 89 TYR A C 1
ATOM 739 O O . TYR A 1 89 ? -0.970 6.374 -15.780 1.00 51.12 89 TYR A O 1
ATOM 747 N N . VAL A 1 90 ? -1.167 4.413 -16.838 1.00 61.66 90 VAL A N 1
ATOM 748 C CA . VAL A 1 90 ? -1.751 3.686 -15.696 1.00 61.66 90 VAL A CA 1
ATOM 749 C C . VAL A 1 90 ? -0.905 3.810 -14.430 1.00 61.66 90 VAL A C 1
ATOM 751 O O . VAL A 1 90 ? -1.472 3.982 -13.357 1.00 61.66 90 VAL A O 1
ATOM 754 N N . ASN A 1 91 ? 0.425 3.780 -14.546 1.00 64.06 91 ASN A N 1
ATOM 755 C CA . ASN A 1 91 ? 1.325 3.785 -13.390 1.00 64.06 91 ASN A CA 1
ATOM 756 C C . ASN A 1 91 ? 1.289 5.128 -12.660 1.00 64.06 91 ASN A C 1
ATOM 758 O O . ASN A 1 91 ? 1.016 5.163 -11.463 1.00 64.06 91 ASN A O 1
ATOM 762 N N . ASP A 1 92 ? 1.495 6.225 -13.390 1.00 66.56 92 ASP A N 1
ATOM 763 C CA . ASP A 1 92 ? 1.497 7.579 -12.830 1.00 66.56 92 ASP A CA 1
ATOM 764 C C . ASP A 1 92 ? 0.141 7.933 -12.232 1.00 66.56 92 ASP A C 1
ATOM 766 O O . ASP A 1 92 ? 0.048 8.411 -11.101 1.00 66.56 92 ASP A O 1
ATOM 770 N N . ILE A 1 93 ? -0.930 7.635 -12.972 1.00 72.50 93 ILE A N 1
ATOM 771 C CA . ILE A 1 93 ? -2.295 7.904 -12.531 1.00 72.50 93 ILE A CA 1
ATOM 772 C C . ILE A 1 93 ? -2.614 7.087 -11.274 1.00 72.50 93 ILE A C 1
ATOM 774 O O . ILE A 1 93 ? -3.098 7.646 -10.289 1.00 72.50 93 ILE A O 1
ATOM 778 N N . ALA A 1 94 ? -2.313 5.786 -11.265 1.00 71.25 94 ALA A N 1
ATOM 779 C CA . ALA A 1 94 ? -2.569 4.932 -10.109 1.00 71.25 94 ALA A CA 1
ATOM 780 C C . ALA A 1 94 ? -1.718 5.328 -8.893 1.00 71.25 94 ALA A C 1
ATOM 782 O O . ALA A 1 94 ? -2.206 5.253 -7.763 1.00 71.25 94 ALA A O 1
ATOM 783 N N . LEU A 1 95 ? -0.487 5.804 -9.096 1.00 73.88 95 LEU A N 1
ATOM 784 C CA . LEU A 1 95 ? 0.372 6.293 -8.019 1.00 73.88 95 LEU A CA 1
ATOM 785 C C . LEU A 1 95 ? -0.159 7.604 -7.419 1.00 73.88 95 LEU A C 1
ATOM 787 O O . LEU A 1 95 ? -0.258 7.720 -6.197 1.00 73.88 95 LEU A O 1
ATOM 791 N N . ILE A 1 96 ? -0.586 8.554 -8.257 1.00 73.50 96 ILE A N 1
ATOM 792 C CA . ILE A 1 96 ? -1.210 9.814 -7.817 1.00 73.50 96 ILE A CA 1
ATOM 793 C C . ILE A 1 96 ? -2.512 9.535 -7.055 1.00 73.50 96 ILE A C 1
ATOM 795 O O . ILE A 1 96 ? -2.735 10.099 -5.982 1.00 73.50 96 ILE A O 1
ATOM 799 N N . PHE A 1 97 ? -3.358 8.630 -7.555 1.00 75.50 97 PHE A N 1
ATOM 800 C CA . PHE A 1 97 ? -4.570 8.228 -6.839 1.00 75.50 97 PHE A CA 1
ATOM 801 C C . PHE A 1 97 ? -4.255 7.489 -5.536 1.00 75.50 97 PHE A C 1
ATOM 803 O O . PHE A 1 97 ? -4.941 7.705 -4.538 1.00 75.50 97 PHE A O 1
ATOM 810 N N . SER A 1 98 ? -3.205 6.664 -5.506 1.00 78.81 98 SER A N 1
ATOM 811 C CA . SER A 1 98 ? -2.743 6.016 -4.274 1.00 78.81 98 SER A CA 1
ATOM 812 C C . SER A 1 98 ? -2.359 7.051 -3.222 1.00 78.81 98 SER A C 1
ATOM 814 O O . SER A 1 98 ? -2.802 6.930 -2.083 1.00 78.81 98 SER A O 1
ATOM 816 N N . PHE A 1 99 ? -1.612 8.092 -3.609 1.00 77.94 99 PHE A N 1
ATOM 817 C CA . PHE A 1 99 ? -1.263 9.199 -2.717 1.00 77.94 99 PHE A CA 1
ATOM 818 C C . PHE A 1 99 ? -2.514 9.918 -2.205 1.00 77.94 99 PHE A C 1
ATOM 820 O O . PHE A 1 99 ? -2.706 10.059 -0.999 1.00 77.94 99 PHE A O 1
ATOM 827 N N . TYR A 1 100 ? -3.416 10.295 -3.115 1.00 78.50 100 TYR A N 1
ATOM 828 C CA . TYR A 1 100 ? -4.667 10.963 -2.766 1.00 78.50 100 TYR A CA 1
ATOM 829 C C . TYR A 1 100 ? -5.489 10.162 -1.743 1.00 78.50 100 TYR A C 1
ATOM 831 O O . TYR A 1 100 ? -5.893 10.701 -0.709 1.00 78.50 100 TYR A O 1
ATOM 839 N N . PHE A 1 101 ? -5.714 8.868 -1.995 1.00 77.94 101 PHE A N 1
ATOM 840 C CA . PHE A 1 101 ? -6.502 8.025 -1.098 1.00 77.94 101 PHE A CA 1
ATOM 841 C C . PHE A 1 101 ? -5.791 7.763 0.232 1.00 77.94 101 PHE A C 1
ATOM 843 O O . PHE A 1 101 ? -6.446 7.791 1.275 1.00 77.94 101 PHE A O 1
ATOM 850 N N . ALA A 1 102 ? -4.479 7.516 0.226 1.00 78.19 102 ALA A N 1
ATOM 851 C CA . ALA A 1 102 ? -3.708 7.287 1.446 1.00 78.19 102 ALA A CA 1
ATOM 852 C C . ALA A 1 102 ? -3.724 8.526 2.361 1.00 78.19 102 ALA A C 1
ATOM 854 O O . ALA A 1 102 ? -4.137 8.419 3.521 1.00 78.19 102 ALA A O 1
ATOM 855 N N . THR A 1 103 ? -3.451 9.708 1.803 1.00 81.56 103 THR A N 1
ATOM 856 C CA . THR A 1 103 ? -3.444 10.980 2.539 1.00 81.56 103 THR A CA 1
ATOM 857 C C . THR A 1 103 ? -4.838 11.353 3.044 1.00 81.56 103 THR A C 1
ATOM 859 O O . THR A 1 103 ? -4.998 11.773 4.195 1.00 81.56 103 THR A O 1
ATOM 862 N N . PHE A 1 104 ? -5.883 11.150 2.234 1.00 79.56 104 PHE A N 1
ATOM 863 C CA . PHE A 1 104 ? -7.262 11.363 2.677 1.00 79.56 104 PHE A CA 1
ATOM 864 C C . PHE A 1 104 ? -7.627 10.439 3.848 1.00 79.56 104 PHE A C 1
ATOM 866 O O . PHE A 1 104 ? -8.165 10.892 4.864 1.00 79.56 104 PHE A O 1
ATOM 873 N N . ASN A 1 105 ? -7.312 9.143 3.733 1.00 78.56 105 ASN A N 1
ATOM 874 C CA . ASN A 1 105 ? -7.556 8.169 4.796 1.00 78.56 105 ASN A CA 1
ATOM 875 C C . ASN A 1 105 ? -6.815 8.564 6.083 1.00 78.56 105 ASN A C 1
ATOM 877 O O . ASN A 1 105 ? -7.379 8.442 7.175 1.00 78.56 105 ASN A O 1
ATOM 881 N N . LEU A 1 106 ? -5.580 9.066 5.970 1.00 83.62 106 LEU A N 1
ATOM 882 C CA . LEU A 1 106 ? -4.784 9.514 7.110 1.00 83.62 106 LEU A CA 1
ATOM 883 C C . LEU A 1 106 ? -5.442 10.706 7.806 1.00 83.62 106 LEU A C 1
ATOM 885 O O . LEU A 1 106 ? -5.639 10.671 9.024 1.00 83.62 106 LEU A O 1
ATOM 889 N N . ALA A 1 107 ? -5.833 11.726 7.040 1.00 82.50 107 ALA A N 1
ATOM 890 C CA . ALA A 1 107 ? -6.504 12.912 7.563 1.00 82.50 107 ALA A CA 1
ATOM 891 C C . ALA A 1 107 ? -7.796 12.550 8.314 1.00 82.50 107 ALA A C 1
ATOM 893 O O . ALA A 1 107 ? -8.033 13.029 9.427 1.00 82.50 107 ALA A O 1
ATOM 894 N N . GLU A 1 108 ? -8.606 11.648 7.757 1.00 79.06 108 GLU A N 1
ATOM 895 C CA . GLU A 1 108 ? -9.869 11.244 8.374 1.00 79.06 108 GLU A CA 1
ATOM 896 C C . GLU A 1 108 ? -9.656 10.356 9.618 1.00 79.06 108 GLU A C 1
ATOM 898 O O . GLU A 1 108 ? -10.361 10.520 10.621 1.00 79.06 108 GLU A O 1
ATOM 903 N N . LEU A 1 109 ? -8.655 9.461 9.628 1.00 80.75 109 LEU A N 1
ATOM 904 C CA . LEU A 1 109 ? -8.290 8.710 10.839 1.00 80.75 109 LEU A CA 1
ATOM 905 C C . LEU A 1 109 ? -7.769 9.630 11.951 1.00 80.75 109 LEU A C 1
ATOM 907 O O . LEU A 1 109 ? -8.162 9.462 13.110 1.00 80.75 109 LEU A O 1
ATOM 911 N N . LEU A 1 110 ? -6.930 10.615 11.616 1.00 84.69 110 LEU A N 1
ATOM 912 C CA . LEU A 1 110 ? -6.435 11.615 12.566 1.00 84.69 110 LEU A CA 1
ATOM 913 C C . LEU A 1 110 ? -7.584 12.443 13.142 1.00 84.69 110 LEU A C 1
ATOM 915 O O . LEU A 1 110 ? -7.696 12.563 14.363 1.00 84.69 110 LEU A O 1
ATOM 919 N N . ARG A 1 111 ? -8.495 12.929 12.293 1.00 82.38 111 ARG A N 1
ATOM 920 C CA . ARG A 1 111 ? -9.704 13.646 12.719 1.00 82.38 111 ARG A CA 1
ATOM 921 C C . ARG A 1 111 ? -10.560 12.807 13.667 1.00 82.38 111 ARG A C 1
ATOM 923 O O . ARG A 1 111 ? -10.981 13.293 14.716 1.00 82.38 111 ARG A O 1
ATOM 930 N N . ASN A 1 112 ? -10.812 11.541 13.331 1.00 79.75 112 ASN A N 1
ATOM 931 C CA . ASN A 1 112 ? -11.578 10.636 14.189 1.00 79.75 112 ASN A CA 1
ATOM 932 C C . ASN A 1 112 ? -10.887 10.411 15.544 1.00 79.75 112 ASN A C 1
ATOM 934 O O . ASN A 1 112 ? -11.567 10.366 16.571 1.00 79.75 112 ASN A O 1
ATOM 938 N N . LYS A 1 113 ? -9.552 10.333 15.565 1.00 79.44 113 LYS A N 1
ATOM 939 C CA . LYS A 1 113 ? -8.771 10.195 16.797 1.00 79.44 113 LYS A CA 1
ATOM 940 C C . LYS A 1 113 ? -8.801 11.456 17.666 1.00 79.44 113 LYS A C 1
ATOM 942 O O . LYS A 1 113 ? -8.982 11.338 18.876 1.00 79.44 113 LYS A O 1
ATOM 947 N N . ILE A 1 114 ? -8.673 12.641 17.067 1.00 86.62 114 ILE A N 1
ATOM 948 C CA . ILE A 1 114 ? -8.810 13.936 17.760 1.00 86.62 114 ILE A CA 1
ATOM 949 C C . ILE A 1 114 ? -10.194 14.035 18.414 1.00 86.62 114 ILE A C 1
ATOM 951 O O . ILE A 1 114 ? -10.310 14.408 19.579 1.00 86.62 114 ILE A O 1
ATOM 955 N N . ASN A 1 115 ? -11.231 13.569 17.715 1.00 87.56 115 ASN A N 1
ATOM 956 C CA . ASN A 1 115 ? -12.603 13.482 18.221 1.00 87.56 115 ASN A CA 1
ATOM 957 C C . ASN A 1 115 ? -12.842 12.308 19.196 1.00 87.56 115 ASN A C 1
ATOM 959 O O . ASN A 1 115 ? -13.987 11.913 19.411 1.00 87.56 115 ASN A O 1
ATOM 963 N N . LYS A 1 116 ? -11.780 11.723 19.770 1.00 80.00 116 LYS A N 1
ATOM 964 C CA . LYS A 1 116 ? -11.812 10.624 20.753 1.00 80.00 116 LYS A CA 1
ATOM 965 C C . LYS A 1 116 ? -12.584 9.373 20.304 1.00 80.00 116 LYS A C 1
ATOM 967 O O . LYS A 1 116 ? -12.991 8.569 21.143 1.00 80.00 116 LYS A O 1
ATOM 972 N N . LYS A 1 117 ? -12.763 9.152 18.995 1.00 77.88 117 LYS A N 1
ATOM 973 C CA . LYS A 1 117 ? -13.278 7.870 18.491 1.00 77.88 117 LYS A CA 1
ATOM 974 C C . LYS A 1 117 ? -12.213 6.787 18.647 1.00 77.88 117 LYS A C 1
ATOM 976 O O . LYS A 1 117 ? -11.013 7.064 18.658 1.00 77.88 117 LYS A O 1
ATOM 981 N N . ASN A 1 118 ? -12.656 5.535 18.737 1.00 74.31 118 ASN A N 1
ATOM 982 C CA . ASN A 1 118 ? -11.785 4.382 18.951 1.00 74.31 118 ASN A CA 1
ATOM 983 C C . ASN A 1 118 ? -10.981 4.028 17.681 1.00 74.31 118 ASN A C 1
ATOM 985 O O . ASN A 1 118 ? -11.321 3.098 16.952 1.00 74.31 118 ASN A O 1
ATOM 989 N N . VAL A 1 119 ? -9.931 4.803 17.401 1.00 74.69 119 VAL A N 1
ATOM 990 C CA . VAL A 1 119 ? -9.004 4.608 16.277 1.00 74.69 119 VAL A CA 1
ATOM 991 C C . VAL A 1 119 ? -7.668 4.091 16.805 1.00 74.69 119 VAL A C 1
ATOM 993 O O . VAL A 1 119 ? -7.048 4.690 17.684 1.00 74.69 119 VAL A O 1
ATOM 996 N N . SER A 1 120 ? -7.192 2.983 16.239 1.00 79.38 120 SER A N 1
ATOM 997 C CA . SER A 1 120 ? -5.892 2.412 16.597 1.00 79.38 120 SER A CA 1
ATOM 998 C C . SER A 1 120 ? -4.744 3.316 16.142 1.00 79.38 120 SER A C 1
ATOM 1000 O O . SER A 1 120 ? -4.660 3.660 14.964 1.00 79.38 120 SER A O 1
ATOM 1002 N N . MET A 1 121 ? -3.800 3.634 17.038 1.00 82.19 121 MET A N 1
ATOM 1003 C CA . MET A 1 121 ? -2.580 4.369 16.661 1.00 82.19 121 MET A CA 1
ATOM 1004 C C . MET A 1 121 ? -1.757 3.620 15.607 1.00 82.19 121 MET A C 1
ATOM 1006 O O . MET A 1 121 ? -1.148 4.246 14.751 1.00 82.19 121 MET A O 1
ATOM 1010 N N . MET A 1 122 ? -1.796 2.286 15.617 1.00 82.88 122 MET A N 1
ATOM 1011 C CA . MET A 1 122 ? -1.101 1.475 14.617 1.00 82.88 122 MET A CA 1
ATOM 1012 C C . MET A 1 122 ? -1.691 1.666 13.208 1.00 82.88 122 MET A C 1
ATOM 1014 O O . MET A 1 122 ? -0.942 1.671 12.242 1.00 82.88 122 MET A O 1
ATOM 1018 N N . ALA A 1 123 ? -3.003 1.912 13.084 1.00 80.94 123 ALA A N 1
ATOM 1019 C CA . ALA A 1 123 ? -3.625 2.214 11.790 1.00 80.94 123 ALA A CA 1
ATOM 1020 C C . ALA A 1 123 ? -3.205 3.601 11.262 1.00 80.94 123 ALA A C 1
ATOM 1022 O O . ALA A 1 123 ? -2.967 3.774 10.069 1.00 80.94 123 ALA A O 1
ATOM 1023 N N . VAL A 1 124 ? -3.043 4.579 12.160 1.00 84.12 124 VAL A N 1
ATOM 1024 C CA . VAL A 1 124 ? -2.498 5.900 11.804 1.00 84.12 124 VAL A CA 1
ATOM 1025 C C . VAL A 1 124 ? -1.047 5.769 11.339 1.00 84.12 124 VAL A C 1
ATOM 1027 O O . VAL A 1 124 ? -0.707 6.252 10.266 1.00 84.12 124 VAL A O 1
ATOM 1030 N N . LEU A 1 125 ? -0.211 5.056 12.103 1.00 87.31 125 LEU A N 1
ATOM 1031 C CA . LEU A 1 125 ? 1.183 4.804 11.735 1.00 87.31 125 LEU A CA 1
ATOM 1032 C C . LEU A 1 125 ? 1.294 4.088 10.386 1.00 87.31 125 LEU A C 1
ATOM 1034 O O . LEU A 1 125 ? 2.119 4.486 9.571 1.00 87.31 125 LEU A O 1
ATOM 1038 N N . SER A 1 126 ? 0.442 3.093 10.110 1.00 88.88 126 SER A N 1
ATOM 1039 C CA . SER A 1 126 ? 0.468 2.410 8.812 1.00 88.88 126 SER A CA 1
ATOM 1040 C C . SER A 1 126 ? 0.230 3.353 7.638 1.00 88.88 126 SER A C 1
ATOM 1042 O O . SER A 1 126 ? 0.960 3.276 6.656 1.00 88.88 126 SER A O 1
ATOM 1044 N N . LEU A 1 127 ? -0.736 4.273 7.752 1.00 87.38 127 LEU A N 1
ATOM 1045 C CA . LEU A 1 127 ? -1.026 5.230 6.685 1.00 87.38 127 LEU A CA 1
ATOM 1046 C C . LEU A 1 127 ? 0.107 6.244 6.501 1.00 87.38 127 LEU A C 1
ATOM 1048 O O . LEU A 1 127 ? 0.434 6.558 5.365 1.00 87.38 127 LEU A O 1
ATOM 1052 N N . ILE A 1 128 ? 0.767 6.674 7.585 1.00 90.56 128 ILE A N 1
ATOM 1053 C CA . ILE A 1 128 ? 1.965 7.525 7.493 1.00 90.56 128 ILE A CA 1
ATOM 1054 C C . ILE A 1 128 ? 3.063 6.818 6.692 1.00 90.56 128 ILE A C 1
ATOM 1056 O O . ILE A 1 128 ? 3.623 7.402 5.770 1.00 90.56 128 ILE A O 1
ATOM 1060 N N . PHE A 1 129 ? 3.367 5.555 7.009 1.00 93.88 129 PHE A N 1
ATOM 1061 C CA . PHE A 1 129 ? 4.378 4.800 6.262 1.00 93.88 129 PHE A CA 1
ATOM 1062 C C . PHE A 1 129 ? 3.975 4.588 4.799 1.00 93.88 129 PHE A C 1
ATOM 1064 O O . PHE A 1 129 ? 4.817 4.709 3.913 1.00 93.88 129 PHE A O 1
ATOM 1071 N N . PHE A 1 130 ? 2.698 4.331 4.520 1.00 91.25 130 PHE A N 1
ATOM 1072 C CA . PHE A 1 130 ? 2.208 4.231 3.149 1.00 91.25 130 PHE A CA 1
ATOM 1073 C C . PHE A 1 130 ? 2.367 5.538 2.360 1.00 91.25 130 PHE A C 1
ATOM 1075 O O . PHE A 1 130 ? 2.914 5.497 1.258 1.00 91.25 130 PHE A O 1
ATOM 10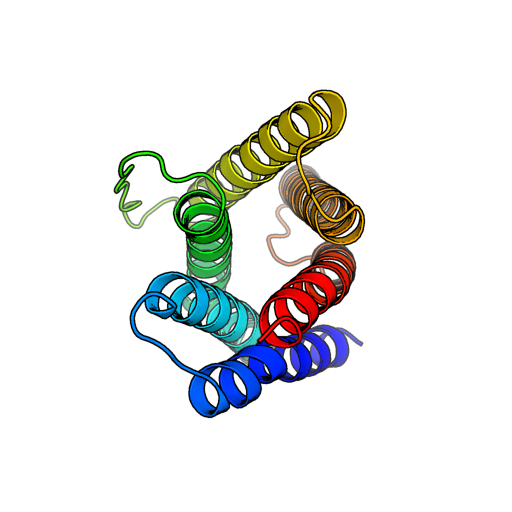82 N N . ASP A 1 131 ? 1.968 6.682 2.926 1.00 87.88 131 ASP A N 1
ATOM 1083 C CA . ASP A 1 131 ? 2.141 8.000 2.299 1.00 87.88 131 ASP A CA 1
ATOM 1084 C C . ASP A 1 131 ? 3.622 8.296 2.029 1.00 87.88 131 ASP A C 1
ATOM 1086 O O . ASP A 1 131 ? 3.990 8.670 0.916 1.00 87.88 131 ASP A O 1
ATOM 1090 N N . VAL A 1 132 ? 4.498 8.062 3.014 1.00 92.81 132 VAL A N 1
ATOM 1091 C CA . VAL A 1 132 ? 5.947 8.272 2.857 1.00 92.81 132 VAL A CA 1
ATOM 1092 C C . VAL A 1 132 ? 6.525 7.364 1.770 1.00 92.81 132 VAL A C 1
ATOM 1094 O O . VAL A 1 132 ? 7.337 7.822 0.968 1.00 92.81 132 VAL A O 1
ATOM 1097 N N . GLY A 1 133 ? 6.097 6.100 1.700 1.00 90.69 133 GLY A N 1
ATOM 1098 C CA . GLY A 1 133 ? 6.515 5.171 0.648 1.00 90.69 133 GLY A CA 1
ATOM 1099 C C . GLY A 1 133 ? 6.110 5.652 -0.748 1.00 90.69 133 GLY A C 1
ATOM 1100 O O . GLY A 1 133 ? 6.933 5.635 -1.663 1.00 90.69 133 GLY A O 1
ATOM 1101 N N . ILE A 1 134 ? 4.878 6.150 -0.903 1.00 88.06 134 ILE A N 1
ATOM 1102 C CA . ILE A 1 134 ? 4.381 6.705 -2.172 1.00 88.06 134 ILE A CA 1
ATOM 1103 C C . ILE A 1 134 ? 5.153 7.969 -2.559 1.00 88.06 134 ILE A C 1
ATOM 1105 O O . ILE A 1 134 ? 5.627 8.060 -3.690 1.00 88.06 134 ILE A O 1
ATOM 1109 N N . ILE A 1 135 ? 5.349 8.908 -1.625 1.00 90.12 135 ILE A N 1
ATOM 1110 C CA . ILE A 1 135 ? 6.134 10.131 -1.862 1.00 90.12 135 ILE A CA 1
ATOM 1111 C C . ILE A 1 135 ? 7.553 9.769 -2.306 1.00 90.12 135 ILE A C 1
ATOM 1113 O O . ILE A 1 135 ? 8.060 10.332 -3.275 1.00 90.12 135 ILE A O 1
ATOM 1117 N N . PHE A 1 136 ? 8.190 8.805 -1.639 1.00 91.69 136 PHE A N 1
ATOM 1118 C CA . PHE A 1 136 ? 9.534 8.366 -2.002 1.00 91.69 136 PHE A CA 1
ATOM 1119 C C . PHE A 1 136 ? 9.576 7.764 -3.416 1.00 91.69 136 PHE A C 1
ATOM 1121 O O . PHE A 1 136 ? 10.490 8.069 -4.182 1.00 91.69 136 PHE A O 1
ATOM 1128 N N . GLN A 1 137 ? 8.571 6.965 -3.793 1.00 88.81 137 GLN A N 1
ATOM 1129 C CA . GLN A 1 137 ? 8.449 6.422 -5.150 1.00 88.81 137 GLN A CA 1
ATOM 1130 C C . GLN A 1 137 ? 8.242 7.530 -6.195 1.00 88.81 137 GLN A C 1
ATOM 1132 O O . GLN A 1 137 ? 8.884 7.503 -7.243 1.00 88.81 137 GLN A O 1
ATOM 1137 N N . MET A 1 138 ? 7.415 8.537 -5.902 1.00 85.38 138 MET A N 1
ATOM 1138 C CA . MET A 1 138 ? 7.218 9.692 -6.786 1.00 85.38 138 MET A CA 1
ATOM 1139 C C . MET A 1 138 ? 8.510 10.497 -6.969 1.00 85.38 138 MET A C 1
ATOM 1141 O O . MET A 1 138 ? 8.872 10.827 -8.095 1.00 85.38 138 MET A O 1
ATOM 1145 N N . LEU A 1 139 ? 9.248 10.770 -5.887 1.00 88.31 139 LEU A N 1
ATOM 1146 C CA . LEU A 1 139 ? 10.539 11.467 -5.956 1.0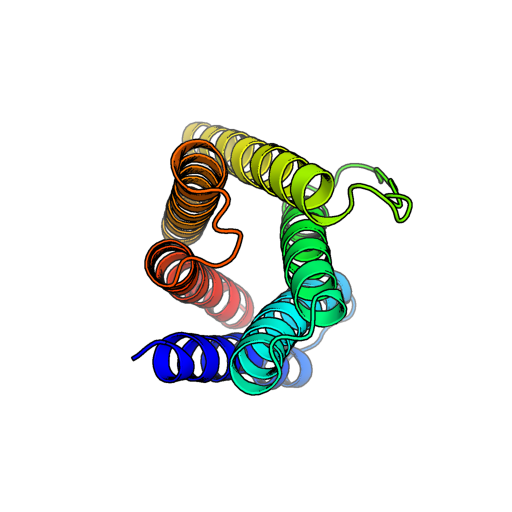0 88.31 139 LEU A CA 1
ATOM 1147 C C . LEU A 1 139 ? 11.559 10.700 -6.805 1.00 88.31 139 LEU A C 1
ATOM 1149 O O . LEU A 1 139 ? 12.334 11.307 -7.547 1.00 88.31 139 LEU A O 1
ATOM 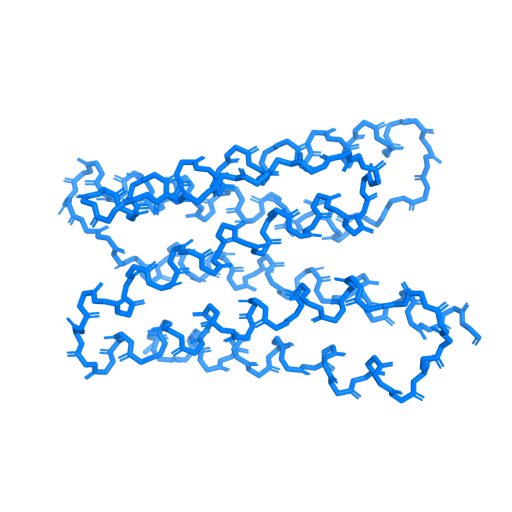1153 N N . ARG A 1 140 ? 11.551 9.368 -6.728 1.00 87.50 140 ARG A N 1
ATOM 1154 C CA . ARG A 1 140 ? 12.418 8.503 -7.532 1.00 87.50 140 ARG A CA 1
ATOM 1155 C C . ARG A 1 140 ? 12.059 8.542 -9.021 1.00 87.50 140 ARG A C 1
ATOM 1157 O O . ARG A 1 140 ? 12.948 8.685 -9.855 1.00 87.50 140 ARG A O 1
ATOM 1164 N N . ILE A 1 141 ? 10.770 8.523 -9.355 1.00 83.75 141 ILE A N 1
ATOM 1165 C CA . ILE A 1 141 ? 10.305 8.703 -10.740 1.00 83.75 141 ILE A CA 1
ATOM 1166 C C . ILE A 1 141 ? 10.731 10.078 -11.272 1.00 83.75 141 ILE A C 1
ATOM 1168 O O . ILE A 1 141 ? 11.292 10.170 -12.360 1.00 83.75 141 ILE A O 1
ATOM 1172 N N . LEU A 1 142 ? 10.550 11.144 -10.488 1.00 81.69 142 LEU A N 1
ATOM 1173 C CA . LEU A 1 142 ? 10.928 12.500 -10.902 1.00 81.69 142 LEU A CA 1
ATOM 1174 C C . LEU A 1 142 ? 12.440 12.667 -11.102 1.00 81.69 142 LEU A C 1
ATOM 1176 O O . LEU A 1 142 ? 12.862 13.347 -12.034 1.00 81.69 142 LEU A O 1
ATOM 1180 N N . SER A 1 143 ? 13.253 12.063 -10.233 1.00 87.44 143 SER A N 1
ATOM 1181 C CA . SER A 1 143 ? 14.713 12.228 -10.253 1.00 87.44 143 SER A CA 1
ATOM 1182 C C . SER A 1 143 ? 15.431 11.315 -11.244 1.00 87.44 143 SER A C 1
ATOM 1184 O O . SER A 1 143 ? 16.431 11.735 -11.822 1.00 87.44 143 SER A O 1
ATOM 1186 N N . SER A 1 144 ? 14.954 10.085 -11.450 1.00 85.56 144 SER A N 1
ATOM 1187 C CA . SER A 1 144 ? 15.665 9.087 -12.259 1.00 85.56 144 SER A CA 1
ATOM 1188 C C . SER A 1 144 ? 14.778 8.280 -13.207 1.00 85.56 144 SER A C 1
ATOM 1190 O O . SER A 1 144 ? 15.266 7.310 -13.779 1.00 85.56 144 SER A O 1
ATOM 1192 N N . GLN A 1 145 ? 13.496 8.637 -13.368 1.00 81.38 145 GLN A N 1
ATOM 1193 C CA . GLN A 1 145 ? 12.511 7.863 -14.147 1.00 81.38 145 GLN A CA 1
ATOM 1194 C C . GLN A 1 145 ? 12.428 6.394 -13.698 1.00 81.38 145 GLN A C 1
ATOM 1196 O O . GLN A 1 145 ? 12.084 5.505 -14.474 1.00 81.38 145 GLN A O 1
ATOM 1201 N N . ASP A 1 146 ? 12.763 6.133 -12.431 1.00 83.06 146 ASP A N 1
ATOM 1202 C CA . ASP A 1 146 ? 12.782 4.792 -11.862 1.00 83.06 146 ASP A CA 1
ATOM 1203 C C . ASP A 1 146 ? 11.448 4.509 -11.169 1.00 83.06 146 ASP A C 1
ATOM 1205 O O . ASP A 1 146 ? 11.161 4.996 -10.070 1.00 83.06 146 ASP A O 1
ATOM 1209 N N . TYR A 1 147 ? 10.635 3.699 -11.839 1.00 81.50 147 TYR A N 1
ATOM 1210 C CA . TYR A 1 147 ? 9.311 3.275 -11.397 1.00 81.50 147 TYR A CA 1
ATOM 1211 C C . TYR A 1 147 ? 9.355 2.084 -10.439 1.00 81.50 147 TYR A C 1
ATOM 1213 O O . TYR A 1 147 ? 8.301 1.548 -10.107 1.00 81.50 147 TYR A O 1
ATOM 1221 N N . PHE A 1 148 ? 10.527 1.644 -9.981 1.00 86.00 148 PHE A N 1
ATOM 1222 C CA . PHE A 1 148 ? 10.626 0.537 -9.041 1.00 86.00 148 PHE A CA 1
ATOM 1223 C C . PHE A 1 148 ? 11.704 0.794 -7.987 1.00 86.00 148 PHE A C 1
ATOM 1225 O O . PHE A 1 148 ? 12.882 0.509 -8.173 1.00 86.00 148 PHE A O 1
ATOM 1232 N N . SER A 1 149 ? 11.295 1.307 -6.823 1.00 87.50 149 SER A N 1
ATOM 1233 C CA . SER A 1 149 ? 12.219 1.551 -5.717 1.00 87.50 149 SER A CA 1
ATOM 1234 C C . SER A 1 149 ? 12.079 0.523 -4.600 1.00 87.50 149 SER A C 1
ATOM 1236 O O . SER A 1 149 ? 11.075 0.468 -3.889 1.00 87.50 149 SER A O 1
ATOM 1238 N N . THR A 1 150 ? 13.144 -0.232 -4.350 1.00 83.56 150 THR A N 1
ATOM 1239 C CA . THR A 1 150 ? 13.242 -1.139 -3.193 1.00 83.56 150 THR A CA 1
ATOM 1240 C C . THR A 1 150 ? 13.080 -0.407 -1.869 1.00 83.56 150 THR A C 1
ATOM 1242 O O . THR A 1 150 ? 12.445 -0.920 -0.952 1.00 83.56 150 THR A O 1
ATOM 1245 N N . MET A 1 151 ? 13.594 0.820 -1.775 1.00 89.12 151 MET A N 1
ATOM 1246 C CA . MET A 1 151 ? 13.459 1.641 -0.574 1.00 89.12 151 MET A CA 1
ATOM 1247 C C . MET A 1 151 ? 11.999 2.051 -0.343 1.00 89.12 151 MET A C 1
ATOM 1249 O O . MET A 1 151 ? 11.489 1.868 0.761 1.00 89.12 151 MET A O 1
ATOM 1253 N N . ALA A 1 152 ? 11.300 2.526 -1.384 1.00 87.75 152 ALA A N 1
ATOM 1254 C CA . ALA A 1 152 ? 9.875 2.855 -1.286 1.00 87.75 152 ALA A CA 1
ATOM 1255 C C . ALA A 1 152 ? 9.043 1.636 -0.861 1.00 87.75 152 ALA A C 1
ATOM 1257 O O . ALA A 1 152 ? 8.218 1.726 0.047 1.00 87.75 152 ALA A O 1
ATOM 1258 N N . ASN A 1 153 ? 9.318 0.476 -1.460 1.00 87.06 153 ASN A N 1
ATOM 1259 C CA . ASN A 1 153 ? 8.642 -0.777 -1.131 1.00 87.06 153 ASN A CA 1
ATOM 1260 C C . ASN A 1 153 ? 8.983 -1.289 0.281 1.00 87.06 153 ASN A C 1
ATOM 1262 O O . ASN A 1 153 ? 8.122 -1.853 0.955 1.00 87.06 153 ASN A O 1
ATOM 1266 N N . GLY A 1 154 ? 10.201 -1.049 0.772 1.00 89.31 154 GLY A N 1
ATOM 1267 C CA . GLY A 1 154 ? 10.588 -1.333 2.156 1.00 89.31 154 GLY A CA 1
ATOM 1268 C C . GLY A 1 154 ? 9.809 -0.483 3.163 1.00 89.31 154 GLY A C 1
ATOM 1269 O O . GLY A 1 154 ? 9.290 -1.008 4.147 1.00 89.31 154 GLY A O 1
ATOM 1270 N N . ILE A 1 155 ? 9.644 0.813 2.886 1.00 92.62 155 ILE A N 1
ATOM 1271 C CA . ILE A 1 155 ? 8.802 1.710 3.694 1.00 92.62 155 ILE A CA 1
ATOM 1272 C C . ILE A 1 155 ? 7.336 1.245 3.642 1.00 92.62 155 ILE A C 1
ATOM 1274 O O . ILE A 1 155 ? 6.670 1.165 4.678 1.00 92.62 155 ILE A O 1
ATOM 1278 N N . PHE A 1 156 ? 6.855 0.853 2.460 1.00 89.12 156 PHE A N 1
ATOM 1279 C CA . PHE A 1 156 ? 5.514 0.299 2.282 1.00 89.12 156 PHE A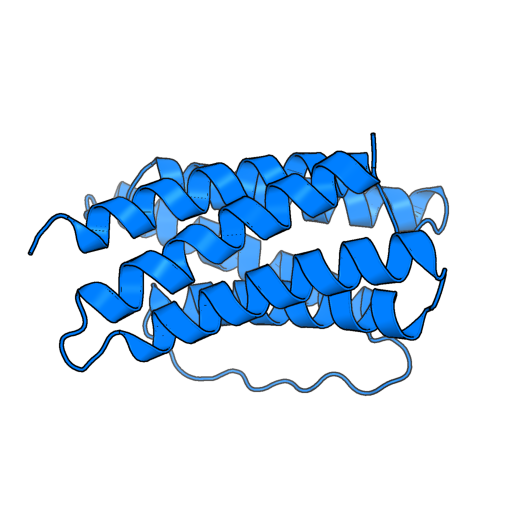 CA 1
ATOM 1280 C C . PHE A 1 156 ? 5.301 -0.981 3.109 1.00 89.12 156 PHE A C 1
ATOM 1282 O O . PHE A 1 156 ? 4.263 -1.137 3.750 1.00 89.12 156 PHE A O 1
ATOM 1289 N N . LEU A 1 157 ? 6.299 -1.870 3.180 1.00 91.19 157 LEU A N 1
ATOM 1290 C CA . LEU A 1 157 ? 6.259 -3.077 4.012 1.00 91.19 157 LEU A CA 1
ATOM 1291 C C . LEU A 1 157 ? 6.100 -2.765 5.505 1.00 91.19 157 LEU A C 1
ATOM 1293 O O . LEU A 1 157 ? 5.323 -3.434 6.188 1.00 91.19 157 LEU A O 1
ATOM 1297 N N . ILE A 1 158 ? 6.778 -1.733 6.013 1.00 90.81 158 ILE A N 1
ATOM 1298 C CA . ILE A 1 158 ? 6.596 -1.284 7.402 1.00 90.81 158 ILE A CA 1
ATOM 1299 C C . ILE A 1 158 ? 5.137 -0.859 7.628 1.00 90.81 158 ILE A C 1
ATOM 1301 O O . ILE A 1 158 ? 4.514 -1.279 8.609 1.00 90.81 158 ILE A O 1
ATOM 1305 N N . GLY A 1 159 ? 4.561 -0.102 6.687 1.00 87.56 159 GLY A N 1
ATOM 1306 C CA . GLY A 1 159 ? 3.141 0.258 6.697 1.00 87.56 159 GLY A CA 1
ATOM 1307 C C . GLY A 1 159 ? 2.224 -0.967 6.743 1.00 87.56 159 GLY A C 1
ATOM 1308 O O . GLY A 1 159 ? 1.341 -1.045 7.599 1.00 87.56 159 GLY A O 1
ATOM 1309 N N . THR A 1 160 ? 2.492 -1.971 5.905 1.00 87.06 160 THR A N 1
ATOM 1310 C CA . THR A 1 160 ? 1.763 -3.248 5.867 1.00 87.06 160 THR A CA 1
ATOM 1311 C C . THR A 1 160 ? 1.780 -3.970 7.214 1.00 87.06 160 THR A C 1
ATOM 1313 O O . THR A 1 160 ? 0.729 -4.395 7.702 1.00 87.06 160 THR A O 1
ATOM 1316 N N . ILE A 1 161 ? 2.945 -4.071 7.859 1.00 87.44 161 ILE A N 1
ATOM 1317 C CA . ILE A 1 161 ? 3.084 -4.722 9.170 1.00 87.44 161 ILE A CA 1
ATOM 1318 C C . ILE A 1 161 ? 2.221 -4.000 10.213 1.00 87.44 161 ILE A C 1
ATOM 1320 O O . ILE A 1 161 ? 1.441 -4.637 10.931 1.00 87.44 161 ILE A O 1
ATOM 1324 N N . PHE A 1 162 ? 2.301 -2.667 10.267 1.00 85.69 162 PHE A N 1
ATOM 1325 C CA . PHE A 1 162 ? 1.482 -1.870 11.182 1.00 85.69 162 PHE A CA 1
ATOM 1326 C C . PHE A 1 162 ? -0.010 -1.948 10.878 1.00 85.69 162 PHE A C 1
ATOM 1328 O O . PHE A 1 162 ? -0.804 -1.831 11.807 1.00 85.69 162 PHE A O 1
ATOM 1335 N N . PHE A 1 163 ? -0.397 -2.159 9.621 1.00 82.12 163 PHE A N 1
ATOM 1336 C CA . PHE A 1 163 ? -1.791 -2.246 9.198 1.00 82.12 163 PHE A CA 1
ATOM 1337 C C . PHE A 1 163 ? -2.447 -3.574 9.616 1.00 82.12 163 PHE A C 1
ATOM 1339 O O . PHE A 1 163 ? -3.590 -3.602 10.085 1.00 82.12 163 PHE A O 1
ATOM 1346 N N . ILE A 1 164 ? -1.705 -4.680 9.519 1.00 76.69 164 ILE A N 1
ATOM 1347 C CA . ILE A 1 164 ? -2.191 -6.025 9.863 1.00 76.69 164 ILE A CA 1
ATOM 1348 C C . ILE A 1 164 ? -2.479 -6.154 11.367 1.00 76.69 164 ILE A C 1
ATOM 1350 O O . ILE A 1 164 ? -3.468 -6.771 11.764 1.00 76.69 164 ILE A O 1
ATOM 1354 N N . VAL A 1 165 ? -1.671 -5.535 12.233 1.00 68.69 165 VAL A N 1
ATOM 1355 C CA . VAL A 1 165 ? -1.827 -5.643 13.698 1.00 68.69 165 VAL A CA 1
ATOM 1356 C C . VAL A 1 165 ? -3.204 -5.155 14.211 1.00 68.69 165 VAL A C 1
ATOM 1358 O O . VAL A 1 165 ? -3.857 -5.904 14.946 1.00 68.69 165 VAL A O 1
ATOM 1361 N N . PRO A 1 166 ? -3.705 -3.950 13.864 1.00 60.12 166 PRO A N 1
ATOM 1362 C CA . PRO A 1 166 ? -5.075 -3.514 14.129 1.00 60.12 166 PRO A CA 1
ATOM 1363 C C . PRO A 1 166 ? -6.133 -4.488 13.629 1.00 60.12 166 PRO A C 1
ATOM 1365 O O . PRO A 1 166 ? -7.068 -4.792 14.366 1.00 60.12 166 PRO A O 1
ATOM 1368 N N . ALA A 1 167 ? -5.990 -4.979 12.399 1.00 58.09 167 ALA A N 1
ATOM 1369 C CA . ALA A 1 167 ? -6.962 -5.875 11.795 1.00 58.09 167 ALA A CA 1
ATOM 1370 C C . ALA A 1 167 ? -7.110 -7.177 12.582 1.00 58.09 167 ALA A C 1
ATOM 1372 O O . ALA A 1 167 ? -8.222 -7.588 12.910 1.00 58.09 167 ALA A O 1
ATOM 1373 N N . LEU A 1 168 ? -5.986 -7.763 12.998 1.00 55.88 168 LEU A N 1
ATOM 1374 C CA . LEU A 1 168 ? -5.967 -8.944 13.859 1.00 55.88 168 LEU A CA 1
ATOM 1375 C C . LEU A 1 168 ? -6.593 -8.683 15.240 1.00 55.88 168 LEU A C 1
ATOM 1377 O 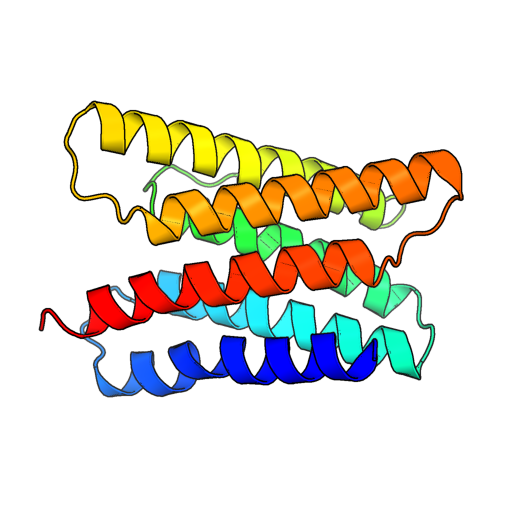O . LEU A 1 168 ? -7.148 -9.602 15.843 1.00 55.88 168 LEU A O 1
ATOM 1381 N N . ARG A 1 169 ? -6.545 -7.441 15.749 1.00 55.16 169 ARG A N 1
ATOM 1382 C CA . ARG A 1 169 ? -7.194 -7.056 17.018 1.00 55.16 169 ARG A CA 1
ATOM 1383 C C . ARG A 1 169 ? -8.706 -6.888 16.895 1.00 55.16 169 ARG A C 1
ATOM 1385 O O . ARG A 1 169 ? -9.407 -7.286 17.821 1.00 55.16 169 ARG A O 1
ATOM 1392 N N . VAL A 1 170 ? -9.212 -6.347 15.784 1.00 50.75 170 VAL A N 1
ATOM 1393 C CA . VAL A 1 170 ? -10.667 -6.275 15.524 1.00 50.75 170 VAL A CA 1
ATOM 1394 C C . VAL A 1 170 ? -11.272 -7.685 15.530 1.00 50.75 170 VAL A C 1
ATOM 1396 O O . VAL A 1 170 ? -12.327 -7.902 16.112 1.00 50.75 170 VAL A O 1
ATOM 1399 N N . VAL A 1 171 ? -10.530 -8.669 15.018 1.00 45.38 171 VAL A N 1
ATOM 1400 C CA . VAL A 1 171 ? -10.909 -10.091 14.980 1.00 45.38 171 VAL A CA 1
ATOM 1401 C C . VAL A 1 171 ? -10.801 -10.808 16.348 1.00 45.38 171 VAL A C 1
ATOM 1403 O O . VAL A 1 171 ? -11.291 -11.928 16.514 1.00 45.38 171 VAL A O 1
ATOM 1406 N N . ARG A 1 172 ? -10.155 -10.208 17.359 1.00 39.69 172 ARG A N 1
ATOM 1407 C CA . ARG A 1 172 ? -10.046 -10.779 18.721 1.00 39.69 172 ARG A CA 1
ATOM 1408 C C . ARG A 1 172 ? -11.144 -10.322 19.685 1.00 39.69 172 ARG A C 1
ATOM 1410 O O . ARG A 1 172 ? -11.282 -10.946 20.726 1.00 39.69 172 ARG A O 1
ATOM 1417 N N . LYS A 1 173 ? -11.905 -9.269 19.373 1.00 39.66 173 LYS A N 1
ATOM 1418 C CA . LYS A 1 173 ? -12.997 -8.764 20.229 1.00 39.66 173 LYS A CA 1
ATOM 1419 C C . LYS A 1 173 ? -14.360 -9.402 19.902 1.00 39.66 173 LYS A C 1
ATOM 1421 O O . LYS A 1 173 ? -15.358 -8.690 19.827 1.00 39.66 173 LYS A O 1
ATOM 1426 N N . GLY A 1 174 ? -14.373 -10.712 19.666 1.00 37.25 174 GLY A N 1
ATOM 1427 C CA . GLY A 1 174 ? -15.578 -11.522 19.471 1.00 37.25 174 GLY A CA 1
ATOM 1428 C C . GLY A 1 174 ? -15.713 -12.532 20.590 1.00 37.25 174 GLY A C 1
ATOM 1429 O O . GLY A 1 174 ? -14.663 -13.124 20.925 1.00 37.25 174 GLY A O 1
#